Protein AF-A0A2J0LK18-F1 (afdb_monomer)

Solvent-accessible surface area (backbone atoms only — not comparable to full-atom values): 4643 Å² total; per-residue (Å²): 136,90,78,85,87,85,70,88,67,62,66,87,75,51,66,89,55,65,69,70,40,54,52,51,50,51,35,47,33,68,66,76,48,49,88,93,55,82,85,57,67,66,60,52,63,72,42,49,93,76,57,79,55,54,68,67,58,44,52,53,50,47,48,72,75,64,57,74,86,124

Structure (mmCIF, N/CA/C/O backbone):
data_AF-A0A2J0LK18-F1
#
_entry.id   AF-A0A2J0LK18-F1
#
loop_
_atom_site.group_PDB
_atom_site.id
_atom_site.type_symbol
_atom_site.label_atom_id
_atom_site.label_alt_id
_atom_site.label_comp_id
_atom_site.label_asym_id
_atom_site.label_entity_id
_atom_site.label_seq_id
_atom_site.pdbx_PDB_ins_code
_atom_site.Cartn_x
_atom_site.Cartn_y
_atom_site.Cartn_z
_atom_site.occupancy
_atom_site.B_iso_or_equiv
_atom_site.auth_seq_id
_atom_site.auth_comp_id
_atom_site.auth_asym_id
_atom_site.auth_atom_id
_atom_site.pdbx_PDB_model_num
ATOM 1 N N . LYS A 1 1 ? 13.800 -11.309 -19.310 1.00 36.31 1 LYS A N 1
ATOM 2 C CA . LYS A 1 1 ? 14.347 -10.507 -18.186 1.00 36.31 1 LYS A CA 1
ATOM 3 C C . LYS A 1 1 ? 13.949 -9.056 -18.440 1.00 36.31 1 LYS A C 1
ATOM 5 O O . LYS A 1 1 ? 14.655 -8.370 -19.163 1.00 36.31 1 LYS A O 1
ATOM 10 N N . PHE A 1 2 ? 12.770 -8.630 -17.986 1.00 36.75 2 PHE A N 1
ATOM 11 C CA . PHE A 1 2 ? 12.305 -7.259 -18.213 1.00 36.75 2 PHE A CA 1
ATOM 12 C C . PHE A 1 2 ? 12.854 -6.373 -17.097 1.00 36.75 2 PHE A C 1
ATOM 14 O O . PHE A 1 2 ? 12.490 -6.532 -15.937 1.00 36.75 2 PHE A O 1
ATOM 21 N N . VAL A 1 3 ? 13.789 -5.493 -17.444 1.00 41.12 3 VAL A N 1
ATOM 22 C CA . VAL A 1 3 ? 14.216 -4.392 -16.579 1.00 41.12 3 VAL A CA 1
ATOM 23 C C . VAL A 1 3 ? 13.366 -3.196 -17.001 1.00 41.12 3 VAL A C 1
ATOM 25 O O . VAL A 1 3 ? 13.366 -2.831 -18.172 1.00 41.12 3 VAL A O 1
ATOM 28 N N . MET A 1 4 ? 12.566 -2.647 -16.088 1.00 49.59 4 MET A N 1
ATOM 29 C CA . MET A 1 4 ? 11.746 -1.460 -16.352 1.00 49.59 4 MET A CA 1
ATOM 30 C C . MET A 1 4 ? 12.621 -0.211 -16.179 1.00 49.59 4 MET A C 1
ATOM 32 O O . MET A 1 4 ? 13.179 0.002 -15.106 1.00 49.59 4 MET A O 1
ATOM 36 N N . TYR A 1 5 ? 12.764 0.590 -17.237 1.00 43.34 5 TYR A N 1
ATOM 37 C CA . TYR A 1 5 ? 13.825 1.600 -17.372 1.00 43.34 5 TYR A CA 1
ATOM 38 C C . TYR A 1 5 ? 13.469 3.040 -16.946 1.00 43.34 5 TYR A C 1
ATOM 40 O O . TYR A 1 5 ? 14.294 3.920 -17.158 1.00 43.34 5 TYR A O 1
ATOM 48 N N . ASN A 1 6 ? 12.306 3.332 -16.340 1.00 39.59 6 ASN A N 1
ATOM 49 C CA . ASN A 1 6 ? 11.846 4.735 -16.276 1.00 39.59 6 ASN A CA 1
ATOM 50 C C . ASN A 1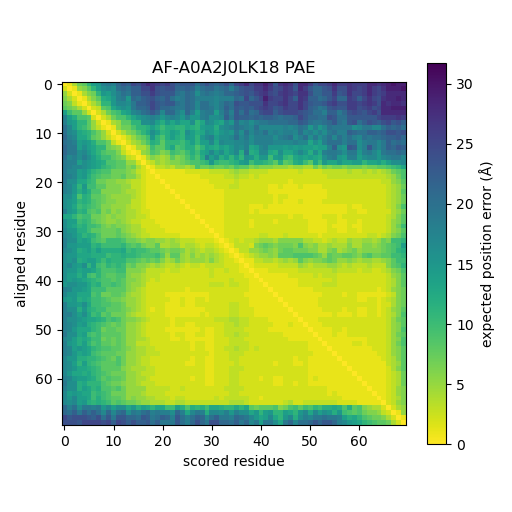 6 ? 11.874 5.475 -14.924 1.00 39.59 6 ASN A C 1
ATOM 52 O O . ASN A 1 6 ? 11.498 6.639 -14.889 1.00 39.59 6 ASN A O 1
ATOM 56 N N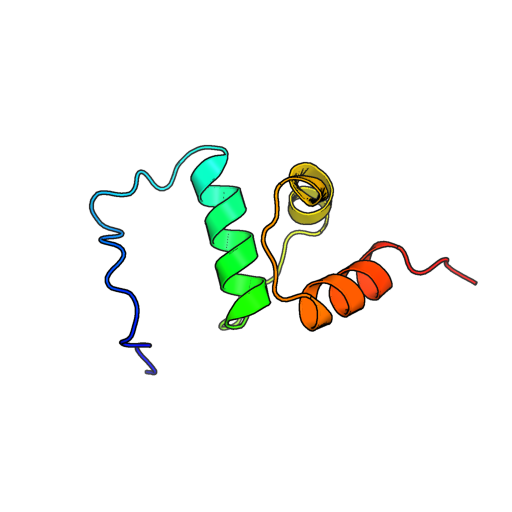 . TRP A 1 7 ? 12.364 4.893 -13.827 1.00 51.91 7 TRP A N 1
ATOM 57 C CA . TRP A 1 7 ? 12.636 5.670 -12.606 1.00 51.91 7 TRP A CA 1
ATOM 58 C C . TRP A 1 7 ? 13.934 5.201 -11.968 1.00 51.91 7 TRP A C 1
ATOM 60 O O . TRP A 1 7 ? 13.964 4.200 -11.255 1.00 51.91 7 TRP A O 1
ATOM 70 N N . ASN A 1 8 ? 15.011 5.948 -12.207 1.00 47.22 8 ASN A N 1
ATOM 71 C CA . ASN A 1 8 ? 16.273 5.804 -11.492 1.00 47.22 8 ASN A CA 1
ATOM 72 C C . ASN A 1 8 ? 16.104 6.327 -10.051 1.00 47.22 8 ASN A C 1
ATOM 74 O O . ASN A 1 8 ? 16.726 7.305 -9.649 1.00 47.22 8 ASN A O 1
ATOM 78 N N . VAL A 1 9 ? 15.201 5.723 -9.268 1.00 53.59 9 VAL A N 1
ATOM 79 C CA . VAL A 1 9 ? 15.326 5.786 -7.813 1.00 53.59 9 VAL A CA 1
ATOM 80 C C . VAL A 1 9 ? 16.593 5.010 -7.527 1.00 53.59 9 VAL A C 1
ATOM 82 O O . VAL A 1 9 ? 16.649 3.811 -7.795 1.00 53.59 9 VAL A O 1
ATOM 85 N N . ASP A 1 10 ? 17.624 5.697 -7.048 1.00 55.47 10 ASP A N 1
ATOM 86 C CA . ASP A 1 10 ? 18.889 5.066 -6.713 1.00 55.47 10 ASP A CA 1
ATOM 87 C C . ASP A 1 10 ? 18.682 4.176 -5.477 1.00 55.47 10 ASP A C 1
ATOM 89 O O . ASP A 1 10 ? 18.914 4.552 -4.328 1.00 55.47 10 ASP A O 1
ATOM 93 N N . VAL A 1 11 ? 18.164 2.966 -5.710 1.00 55.53 11 VAL A N 1
ATOM 94 C CA . VAL A 1 11 ? 17.819 1.980 -4.676 1.00 55.53 11 VAL A CA 1
ATOM 95 C C . VAL A 1 11 ? 19.061 1.575 -3.865 1.00 55.53 11 VAL A C 1
ATOM 97 O O . VAL A 1 11 ? 18.937 0.915 -2.835 1.00 55.53 11 VAL A O 1
ATOM 100 N N . LYS A 1 12 ? 20.267 1.962 -4.310 1.00 56.25 12 LYS A N 1
ATOM 101 C CA . LYS A 1 12 ? 21.520 1.779 -3.571 1.00 56.25 12 LYS A CA 1
ATOM 102 C C . LYS A 1 12 ? 21.640 2.725 -2.372 1.00 56.25 12 LYS A C 1
ATOM 104 O O . LYS A 1 12 ? 22.233 2.329 -1.375 1.00 56.25 12 LYS A O 1
ATOM 109 N N . THR A 1 13 ? 21.068 3.930 -2.438 1.00 56.22 13 THR A N 1
ATOM 110 C CA . THR A 1 13 ? 21.084 4.911 -1.332 1.00 56.22 13 THR A CA 1
ATOM 111 C C . THR A 1 13 ? 19.802 4.886 -0.501 1.00 56.22 13 THR A C 1
ATOM 113 O O . THR A 1 13 ? 19.807 5.281 0.668 1.00 56.22 13 THR A O 1
ATOM 116 N N . PHE A 1 14 ? 18.707 4.360 -1.058 1.00 62.97 14 PHE A N 1
ATOM 117 C CA . PHE A 1 14 ? 17.460 4.185 -0.325 1.00 62.97 14 PHE A CA 1
ATOM 118 C C . PHE A 1 14 ? 17.600 3.055 0.705 1.00 62.97 14 PHE A C 1
ATOM 120 O O . PHE A 1 14 ? 17.597 1.871 0.359 1.00 62.97 14 PHE A O 1
ATOM 127 N N . LYS A 1 15 ? 17.715 3.405 1.993 1.00 63.16 15 LYS A N 1
ATOM 128 C CA . LYS A 1 15 ? 17.703 2.422 3.086 1.00 63.16 15 LYS A CA 1
ATOM 129 C C . LYS A 1 15 ? 16.424 1.586 2.967 1.00 63.16 15 LYS A C 1
ATOM 131 O O . LYS A 1 15 ? 15.327 2.089 3.195 1.00 63.16 15 LYS A O 1
ATOM 136 N N . LYS A 1 16 ? 16.565 0.304 2.607 1.00 67.56 16 LYS A N 1
ATOM 137 C CA . LYS A 1 16 ? 15.468 -0.673 2.447 1.00 67.56 16 LYS A CA 1
ATOM 138 C C . LYS A 1 16 ? 14.864 -1.101 3.788 1.00 67.56 16 LYS A C 1
ATOM 140 O O . LYS A 1 16 ? 14.600 -2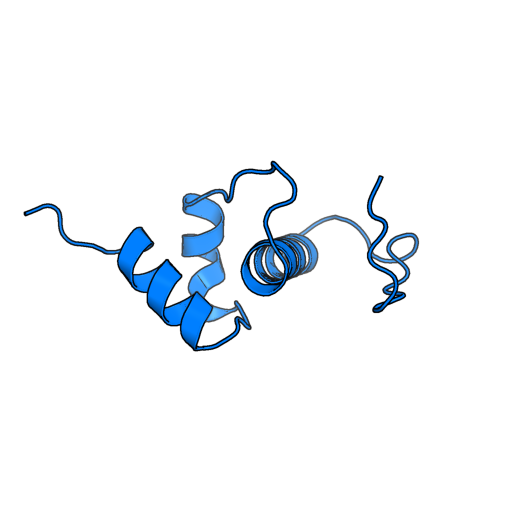.277 4.025 1.00 67.56 16 LYS A O 1
ATOM 145 N N . THR A 1 17 ? 14.723 -0.165 4.711 1.00 72.94 17 THR A N 1
ATOM 146 C CA . THR A 1 17 ? 14.338 -0.433 6.085 1.00 72.94 17 THR A CA 1
ATOM 147 C C . THR A 1 17 ? 13.322 0.597 6.549 1.00 72.94 17 THR A C 1
ATOM 149 O O . THR A 1 17 ? 13.318 1.758 6.141 1.00 72.94 17 THR A O 1
ATOM 152 N N . GLY A 1 18 ? 12.422 0.142 7.413 1.00 85.94 18 GLY A N 1
ATOM 153 C CA . GLY A 1 18 ? 11.427 0.997 8.038 1.00 85.94 18 GLY A CA 1
ATOM 154 C C . GLY A 1 18 ? 10.193 1.282 7.183 1.00 85.94 18 GLY A C 1
ATOM 155 O O . GLY A 1 18 ? 9.964 0.731 6.106 1.00 85.94 18 GLY A O 1
ATOM 156 N N . LYS A 1 19 ? 9.353 2.147 7.743 1.00 90.38 19 LYS A N 1
ATOM 157 C CA . LYS A 1 19 ? 8.013 2.466 7.251 1.00 90.38 19 LYS A CA 1
ATOM 158 C C . LYS A 1 19 ? 7.984 3.057 5.826 1.00 90.38 19 LYS A C 1
ATOM 160 O O . LYS A 1 19 ? 7.188 2.553 5.035 1.00 90.38 19 LYS A O 1
ATOM 165 N N . PRO A 1 20 ? 8.832 4.041 5.454 1.00 89.12 20 PRO A N 1
ATOM 166 C CA . PRO A 1 20 ? 8.795 4.631 4.112 1.00 89.12 20 PRO A CA 1
ATOM 167 C C . PRO A 1 20 ? 9.089 3.617 3.003 1.00 89.12 20 PRO A C 1
ATOM 169 O O . PRO A 1 20 ? 8.437 3.638 1.966 1.00 89.12 20 PRO A O 1
ATOM 172 N N . TYR A 1 21 ? 10.014 2.679 3.244 1.00 88.62 21 TYR A N 1
ATOM 173 C CA . TYR A 1 21 ? 10.309 1.610 2.289 1.00 88.62 21 TYR A CA 1
ATOM 174 C C . TYR A 1 21 ? 9.120 0.677 2.075 1.00 88.62 21 TYR A C 1
ATOM 176 O O . TYR A 1 21 ? 8.831 0.305 0.941 1.00 88.62 21 TYR A O 1
ATOM 184 N N . ILE A 1 22 ? 8.416 0.312 3.150 1.00 91.56 22 ILE A N 1
ATOM 185 C CA . ILE A 1 22 ? 7.247 -0.569 3.055 1.00 91.56 22 ILE A CA 1
ATOM 186 C C . ILE A 1 22 ? 6.131 0.107 2.252 1.00 91.56 22 ILE A C 1
ATOM 188 O O . ILE A 1 22 ? 5.561 -0.527 1.367 1.00 91.56 22 ILE A O 1
ATOM 192 N N . ILE A 1 23 ? 5.849 1.385 2.527 1.00 93.44 23 ILE A N 1
ATOM 193 C CA . ILE A 1 23 ? 4.855 2.178 1.785 1.00 93.44 23 ILE A CA 1
ATOM 194 C C . ILE A 1 23 ? 5.233 2.234 0.305 1.00 93.44 23 ILE A C 1
ATOM 196 O O . ILE A 1 23 ? 4.451 1.795 -0.536 1.00 93.44 23 ILE A O 1
ATOM 200 N N . TRP A 1 24 ? 6.466 2.651 0.001 1.00 91.94 24 TRP A N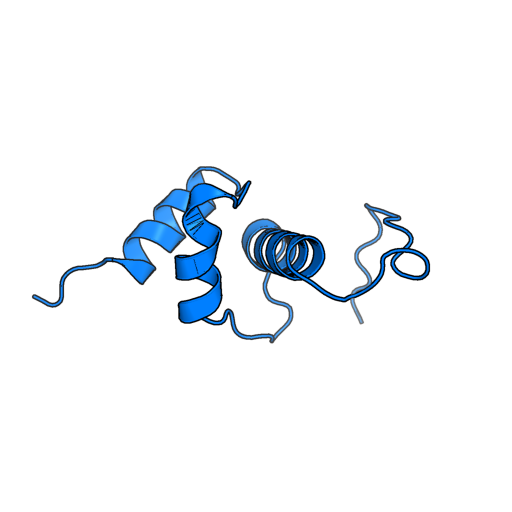 1
ATOM 201 C CA . TRP A 1 24 ? 6.959 2.733 -1.371 1.00 91.94 24 TRP A CA 1
ATOM 202 C C . TRP A 1 24 ? 6.875 1.386 -2.098 1.00 91.94 24 TRP A C 1
ATOM 204 O O . TRP A 1 24 ? 6.400 1.328 -3.228 1.00 91.94 24 TRP A O 1
ATOM 214 N N . ARG A 1 25 ? 7.266 0.271 -1.460 1.00 90.94 25 ARG A N 1
ATOM 215 C CA . ARG A 1 25 ? 7.155 -1.068 -2.066 1.00 90.94 25 ARG A CA 1
ATOM 216 C C . ARG A 1 25 ? 5.711 -1.430 -2.390 1.00 90.94 25 ARG A C 1
ATOM 218 O O . ARG A 1 25 ? 5.464 -1.921 -3.486 1.00 90.94 25 ARG A O 1
ATOM 225 N N . ILE A 1 26 ? 4.768 -1.177 -1.479 1.00 94.75 26 ILE A N 1
ATOM 226 C CA . ILE A 1 26 ? 3.342 -1.434 -1.730 1.00 94.75 26 ILE A CA 1
ATOM 227 C C . ILE A 1 26 ? 2.856 -0.594 -2.915 1.00 94.75 26 ILE A C 1
ATOM 229 O O . ILE A 1 26 ? 2.184 -1.124 -3.796 1.00 94.75 26 ILE A O 1
ATOM 233 N N . GLU A 1 27 ? 3.219 0.686 -2.974 1.00 95.00 27 GLU A N 1
ATOM 234 C CA . GLU A 1 27 ? 2.848 1.571 -4.082 1.00 95.00 27 GLU A CA 1
ATOM 235 C C . GLU A 1 27 ? 3.423 1.094 -5.412 1.00 95.00 27 GLU A C 1
ATOM 237 O O . GLU A 1 27 ? 2.691 1.034 -6.396 1.00 95.00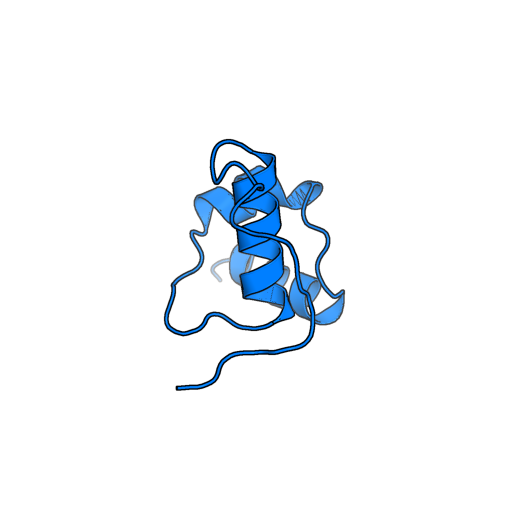 27 GLU A O 1
ATOM 242 N N . GLN A 1 28 ? 4.695 0.683 -5.443 1.00 92.44 28 GLN A N 1
ATOM 243 C CA . GLN A 1 28 ? 5.309 0.143 -6.654 1.00 92.44 28 GLN A CA 1
ATOM 244 C C . GLN A 1 28 ? 4.589 -1.119 -7.133 1.00 92.44 28 GLN A C 1
ATOM 246 O O . GLN A 1 28 ? 4.223 -1.226 -8.301 1.00 92.44 28 GLN A O 1
ATOM 251 N N . MET A 1 29 ? 4.332 -2.046 -6.211 1.00 93.50 29 MET A N 1
ATOM 252 C CA . MET A 1 29 ? 3.665 -3.315 -6.492 1.00 93.50 29 MET A CA 1
ATOM 253 C C . MET A 1 29 ? 2.240 -3.124 -7.018 1.00 93.50 29 MET A C 1
ATOM 255 O O . MET A 1 29 ? 1.828 -3.783 -7.971 1.00 93.50 29 MET A O 1
ATOM 259 N N . VAL A 1 30 ? 1.472 -2.217 -6.410 1.00 94.38 30 VAL A N 1
ATOM 260 C CA . VAL A 1 30 ? 0.090 -1.957 -6.825 1.00 94.38 30 VAL A CA 1
ATOM 261 C C . VAL A 1 30 ? 0.051 -1.158 -8.125 1.00 94.38 30 VAL A C 1
ATOM 263 O O . VAL A 1 30 ? -0.703 -1.512 -9.027 1.00 94.38 30 VAL A O 1
ATOM 266 N N . ASN A 1 31 ? 0.851 -0.097 -8.251 1.00 93.31 31 ASN A N 1
ATOM 267 C CA . ASN A 1 31 ? 0.778 0.807 -9.397 1.00 93.31 31 ASN A CA 1
ATOM 268 C C . ASN A 1 31 ? 1.457 0.242 -10.648 1.00 93.31 31 ASN A C 1
ATOM 270 O O . ASN A 1 31 ? 1.009 0.550 -11.748 1.00 93.31 31 ASN A O 1
ATOM 274 N N . PHE A 1 32 ? 2.491 -0.584 -10.522 1.00 90.00 32 PHE A N 1
ATOM 275 C CA . PHE A 1 32 ? 3.279 -1.030 -11.679 1.00 90.00 32 PHE A CA 1
ATOM 276 C C . PHE A 1 32 ? 3.285 -2.543 -11.884 1.00 90.00 32 PHE A C 1
ATOM 278 O O . PHE A 1 32 ? 3.720 -3.009 -12.932 1.00 90.00 32 PHE A O 1
ATOM 285 N N . GLY A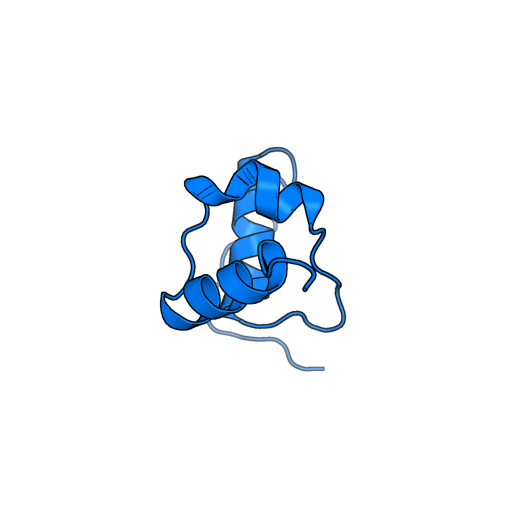 1 33 ? 2.731 -3.300 -10.939 1.00 88.88 33 GLY A N 1
ATOM 286 C CA . GLY A 1 33 ? 2.597 -4.744 -11.042 1.00 88.88 33 GLY A CA 1
ATOM 287 C C . GLY A 1 33 ? 3.443 -5.492 -10.022 1.00 88.88 33 GLY A C 1
ATOM 288 O O . GLY A 1 33 ? 4.389 -4.975 -9.429 1.00 88.88 33 GLY A O 1
ATOM 289 N N . LEU A 1 34 ? 3.054 -6.745 -9.808 1.00 85.62 34 LEU A N 1
ATOM 290 C CA . LEU A 1 34 ? 3.540 -7.555 -8.698 1.00 85.62 34 LEU A CA 1
ATOM 291 C C . LEU A 1 34 ? 4.832 -8.319 -8.991 1.00 85.62 34 LEU A C 1
ATOM 293 O O . LEU A 1 34 ? 5.479 -8.736 -8.040 1.00 85.62 34 LEU A O 1
ATOM 297 N N . ASN A 1 35 ? 5.216 -8.489 -10.261 1.00 80.75 35 ASN A N 1
ATOM 298 C CA . ASN A 1 35 ? 6.424 -9.221 -10.673 1.00 80.75 35 ASN A CA 1
ATOM 299 C C . ASN A 1 35 ? 6.608 -10.549 -9.904 1.00 80.75 35 ASN A C 1
ATOM 301 O O . ASN A 1 35 ? 7.665 -10.794 -9.331 1.00 80.75 35 ASN A O 1
ATOM 305 N N . ASP A 1 36 ? 5.543 -11.357 -9.846 1.00 84.75 36 ASP A N 1
ATOM 306 C CA . ASP A 1 36 ? 5.458 -12.651 -9.142 1.00 84.75 36 ASP A CA 1
ATOM 307 C C . ASP A 1 36 ? 5.517 -12.610 -7.599 1.00 84.75 36 ASP A C 1
ATOM 309 O O . ASP A 1 36 ? 5.433 -13.647 -6.937 1.00 84.75 36 ASP A O 1
ATOM 313 N N . GLU A 1 37 ? 5.570 -11.425 -6.986 1.00 87.50 37 GLU A N 1
ATOM 314 C CA . GLU A 1 37 ? 5.473 -11.254 -5.534 1.00 87.50 37 GLU A CA 1
ATOM 315 C C . GLU A 1 37 ? 4.008 -11.159 -5.054 1.00 87.50 37 GLU A C 1
ATOM 317 O O . GLU A 1 37 ? 3.094 -10.748 -5.770 1.00 87.50 37 GLU A O 1
ATOM 322 N N . ARG A 1 38 ? 3.754 -11.513 -3.788 1.00 90.88 38 ARG A N 1
ATOM 323 C CA . ARG A 1 38 ? 2.424 -11.375 -3.166 1.00 90.88 38 ARG A CA 1
ATOM 324 C C . ARG A 1 38 ? 2.365 -10.140 -2.270 1.00 90.88 38 ARG A C 1
ATOM 326 O O . ARG A 1 38 ? 3.253 -9.917 -1.454 1.00 90.88 38 ARG A O 1
ATOM 333 N N . LEU A 1 39 ? 1.269 -9.384 -2.360 1.00 92.50 39 LEU A N 1
ATOM 334 C CA . LEU A 1 39 ? 0.955 -8.302 -1.421 1.00 92.50 39 LEU A CA 1
ATOM 335 C C . LEU A 1 39 ? 0.552 -8.869 -0.053 1.00 92.50 39 LEU A C 1
ATOM 337 O O . LEU A 1 39 ? -0.406 -9.638 0.056 1.00 92.50 39 LEU A O 1
ATOM 341 N N . ASP A 1 40 ? 1.223 -8.426 1.010 1.00 93.94 40 ASP A N 1
ATOM 342 C CA . ASP A 1 40 ? 0.796 -8.723 2.377 1.00 93.94 40 ASP A CA 1
ATOM 343 C C . ASP A 1 40 ? -0.428 -7.874 2.751 1.00 93.94 40 ASP A C 1
ATOM 345 O O . ASP A 1 40 ? -0.350 -6.670 3.014 1.00 93.94 40 ASP A O 1
ATOM 349 N N . LYS A 1 41 ? -1.582 -8.540 2.843 1.00 94.62 41 LYS A N 1
ATOM 350 C CA . LYS A 1 41 ? -2.862 -7.936 3.225 1.00 94.62 41 LYS A CA 1
ATOM 351 C C . LYS A 1 41 ? -2.803 -7.153 4.543 1.00 94.62 41 LYS A C 1
ATOM 353 O O . LYS A 1 41 ? -3.473 -6.126 4.654 1.00 94.62 41 LYS A O 1
ATOM 358 N N . LYS A 1 42 ? -2.059 -7.621 5.553 1.00 95.12 42 LYS A N 1
ATOM 359 C CA . LYS A 1 42 ? -1.961 -6.946 6.858 1.00 95.12 42 LYS A CA 1
ATOM 360 C C . LYS A 1 42 ? -1.192 -5.634 6.726 1.00 95.12 42 LYS A C 1
ATOM 362 O O . LYS A 1 42 ? -1.654 -4.622 7.250 1.00 95.12 42 LYS A O 1
ATOM 367 N N . LEU A 1 43 ? -0.076 -5.631 5.994 1.00 95.00 43 LEU A N 1
ATOM 368 C CA . LEU A 1 43 ? 0.715 -4.419 5.750 1.00 95.00 43 LEU A CA 1
ATOM 369 C C . LEU A 1 43 ? -0.059 -3.389 4.927 1.00 95.00 43 LEU A C 1
ATOM 371 O O . LEU A 1 43 ? -0.097 -2.218 5.299 1.00 95.00 43 LEU A O 1
ATOM 375 N N . VAL A 1 44 ? -0.746 -3.832 3.873 1.00 96.25 44 VAL A N 1
ATOM 376 C CA . VAL A 1 44 ? -1.576 -2.947 3.044 1.00 96.25 44 VAL A CA 1
ATOM 377 C C . VAL A 1 44 ? -2.676 -2.289 3.877 1.00 96.25 44 VAL A C 1
ATOM 379 O O . VAL A 1 44 ? -2.883 -1.083 3.780 1.00 96.25 44 VAL A O 1
ATOM 382 N N . LYS A 1 45 ? -3.356 -3.047 4.749 1.00 96.38 45 LYS A N 1
ATOM 383 C CA . LYS A 1 45 ? -4.362 -2.478 5.660 1.00 96.38 45 LYS A CA 1
ATOM 384 C C . LYS A 1 45 ? -3.749 -1.527 6.685 1.00 96.38 45 LYS A C 1
ATOM 386 O O . LYS A 1 45 ? -4.333 -0.478 6.943 1.00 96.38 45 LYS A O 1
ATOM 391 N N . LYS A 1 46 ? -2.586 -1.875 7.246 1.00 96.88 46 LYS A N 1
ATOM 392 C CA . LYS A 1 46 ? -1.871 -1.056 8.237 1.00 96.88 46 LYS A CA 1
ATOM 393 C C . LYS A 1 46 ? -1.529 0.328 7.687 1.00 96.88 46 LYS A C 1
ATOM 395 O O . LYS A 1 46 ? -1.739 1.313 8.383 1.00 96.88 46 LYS A O 1
ATOM 400 N N . PHE A 1 47 ? -1.041 0.395 6.451 1.00 96.75 47 PHE A N 1
ATOM 401 C CA . PHE A 1 47 ? -0.602 1.645 5.828 1.00 96.75 47 PHE A CA 1
ATOM 402 C C . PHE A 1 47 ? -1.636 2.274 4.890 1.00 96.75 47 PHE A C 1
ATOM 404 O O . PHE A 1 47 ? -1.339 3.274 4.255 1.00 96.75 47 PHE A O 1
ATOM 411 N N . TRP A 1 48 ? -2.865 1.751 4.821 1.00 97.25 48 TRP A N 1
ATOM 412 C CA . TRP A 1 48 ? -3.872 2.137 3.821 1.00 97.25 48 TRP A CA 1
ATOM 413 C C . TRP A 1 48 ? -4.095 3.650 3.664 1.00 97.25 48 TRP A C 1
ATOM 415 O O . TRP A 1 48 ? -4.267 4.142 2.549 1.00 97.25 48 TRP A O 1
ATOM 425 N N . LYS A 1 49 ? -4.095 4.390 4.781 1.00 96.69 49 LYS A N 1
ATOM 426 C CA . LYS A 1 49 ? -4.289 5.850 4.795 1.00 96.69 49 LYS A CA 1
ATOM 427 C C . LYS A 1 49 ? -3.115 6.625 4.191 1.00 96.69 49 LYS A C 1
ATOM 429 O O . LYS A 1 49 ? -3.304 7.759 3.779 1.00 96.69 49 LYS A O 1
ATOM 434 N N . GLU A 1 50 ? -1.940 6.013 4.145 1.00 96.62 50 GLU A N 1
ATOM 435 C CA . GLU A 1 50 ? -0.679 6.616 3.708 1.00 96.62 50 GLU A CA 1
ATOM 436 C C . GLU A 1 50 ? -0.305 6.216 2.276 1.00 96.62 50 GLU A C 1
ATOM 438 O O . GLU A 1 50 ? 0.647 6.754 1.732 1.00 96.62 50 GLU A O 1
ATOM 443 N N . LEU A 1 51 ? -1.038 5.278 1.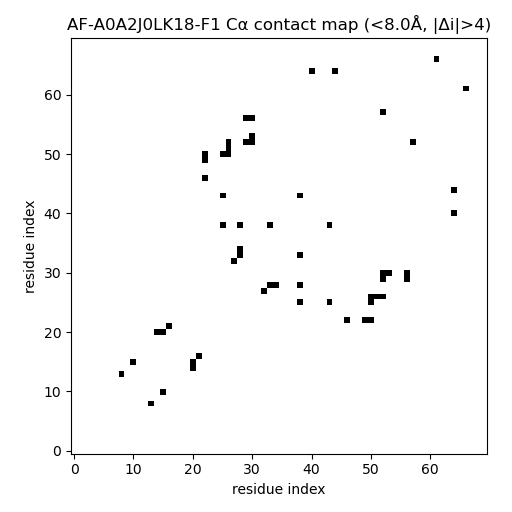659 1.00 96.00 51 LEU A N 1
ATOM 444 C CA . LEU A 1 51 ? -0.743 4.794 0.310 1.00 96.00 51 LEU A CA 1
ATOM 445 C C . LEU A 1 51 ? -1.249 5.760 -0.772 1.00 96.00 51 LEU A C 1
ATOM 447 O O . LEU A 1 51 ? -2.459 6.026 -0.884 1.00 96.00 51 LEU A O 1
ATOM 451 N N . HIS A 1 52 ? -0.325 6.199 -1.622 1.00 96.00 52 HIS A N 1
ATOM 452 C CA . HIS A 1 52 ? -0.556 7.005 -2.814 1.00 96.00 52 HIS A CA 1
ATOM 453 C C . HIS A 1 52 ? -0.637 6.075 -4.031 1.00 96.00 52 HIS A C 1
ATOM 455 O O . HIS A 1 52 ? 0.339 5.765 -4.714 1.00 96.00 52 HIS A O 1
ATOM 461 N N . LEU A 1 53 ? -1.845 5.569 -4.264 1.00 95.81 53 LEU A N 1
ATOM 462 C CA . LEU A 1 53 ? -2.145 4.616 -5.329 1.00 95.81 53 LEU A CA 1
ATOM 463 C C . LEU A 1 53 ? -2.919 5.310 -6.440 1.00 95.81 53 LEU A C 1
ATOM 465 O O . LEU A 1 53 ? -3.711 6.214 -6.164 1.00 95.81 53 LEU A O 1
ATOM 469 N N . ASP A 1 54 ? -2.737 4.818 -7.659 1.00 95.94 54 ASP A N 1
ATOM 470 C CA . ASP A 1 54 ? -3.618 5.140 -8.774 1.00 95.94 54 ASP A CA 1
ATOM 471 C C . ASP A 1 54 ? -5.097 4.932 -8.362 1.00 95.94 54 ASP A C 1
ATOM 473 O O . ASP A 1 54 ? -5.403 3.907 -7.734 1.00 95.94 54 ASP A O 1
ATOM 477 N N . PRO A 1 55 ? -6.010 5.883 -8.644 1.00 96.31 55 PRO A N 1
ATOM 478 C CA . PRO A 1 55 ? -7.377 5.849 -8.124 1.00 96.31 55 PRO A CA 1
ATOM 479 C C . PRO A 1 55 ? -8.141 4.564 -8.457 1.00 96.31 55 PRO A C 1
ATOM 481 O O . PRO A 1 55 ? -8.795 3.994 -7.576 1.00 96.31 55 PRO A O 1
ATOM 484 N N . ASP A 1 56 ? -8.017 4.065 -9.686 1.00 96.31 56 ASP A N 1
ATOM 485 C CA . ASP A 1 56 ? -8.737 2.873 -10.137 1.00 96.31 56 ASP A CA 1
ATOM 486 C C . ASP A 1 56 ? -8.206 1.626 -9.432 1.00 96.31 56 ASP A C 1
ATOM 488 O O . ASP A 1 56 ? -8.971 0.823 -8.883 1.00 96.31 56 ASP A O 1
ATOM 492 N N . LYS A 1 57 ? -6.878 1.516 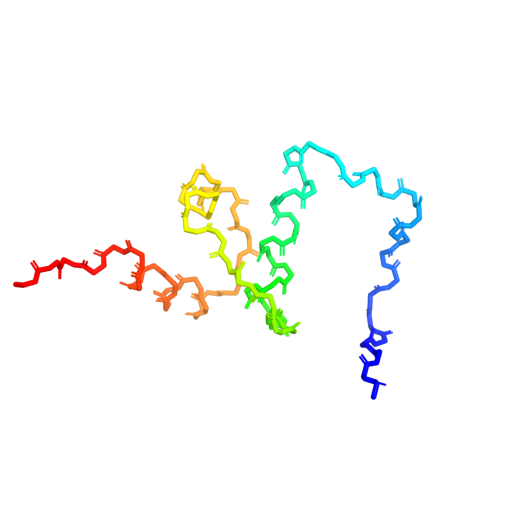-9.324 1.00 95.56 57 LYS A N 1
ATOM 493 C CA . LYS A 1 57 ? -6.222 0.428 -8.583 1.00 95.56 57 LYS A CA 1
ATOM 494 C C . LYS A 1 57 ? -6.547 0.487 -7.096 1.00 95.56 57 LYS A C 1
ATOM 496 O O . LYS A 1 57 ? -6.787 -0.554 -6.482 1.00 95.56 57 LYS A O 1
ATOM 501 N N . LYS A 1 58 ? -6.622 1.686 -6.509 1.00 95.81 58 LYS A N 1
ATOM 502 C CA . LYS A 1 58 ? -7.012 1.891 -5.106 1.00 95.81 58 LYS A CA 1
ATOM 503 C C . LYS A 1 58 ? -8.440 1.421 -4.858 1.00 95.81 58 LYS A C 1
ATOM 505 O O . LYS A 1 58 ? -8.683 0.719 -3.877 1.00 95.81 58 LYS A O 1
ATOM 510 N N . ASN A 1 59 ? -9.371 1.765 -5.743 1.00 95.75 59 ASN A N 1
ATOM 511 C CA . ASN A 1 59 ? -10.772 1.357 -5.643 1.00 95.75 59 ASN A CA 1
ATOM 512 C C . ASN A 1 59 ? -10.936 -0.158 -5.791 1.00 95.75 59 ASN A C 1
ATOM 514 O O . ASN A 1 59 ? -11.603 -0.792 -4.967 1.00 95.75 59 ASN A O 1
ATOM 518 N N . PHE A 1 60 ? -10.262 -0.755 -6.773 1.00 94.88 60 PHE A N 1
ATOM 519 C CA . PHE A 1 60 ? -10.252 -2.201 -6.957 1.00 94.88 60 PHE A CA 1
ATOM 520 C C . PHE A 1 60 ? -9.663 -2.926 -5.737 1.00 94.88 60 PHE A C 1
ATOM 522 O O . PHE A 1 60 ? -10.291 -3.821 -5.168 1.00 94.88 60 PHE A O 1
ATOM 529 N N . LEU A 1 61 ? -8.498 -2.488 -5.255 1.00 95.25 61 LEU A N 1
ATOM 530 C CA . LEU A 1 61 ? -7.851 -3.072 -4.082 1.00 95.25 61 LEU A CA 1
ATOM 531 C C . LEU A 1 61 ? -8.706 -2.904 -2.815 1.00 95.25 61 LEU A C 1
ATOM 533 O O . LEU A 1 61 ? -8.811 -3.833 -2.013 1.00 95.25 61 LEU A O 1
ATOM 537 N N . LYS A 1 62 ? -9.388 -1.762 -2.655 1.00 95.94 62 LYS A N 1
ATOM 538 C CA . LYS A 1 62 ? -10.350 -1.530 -1.567 1.00 95.94 62 LYS A CA 1
ATOM 539 C C . LYS A 1 62 ? -11.480 -2.556 -1.602 1.00 95.94 62 LYS A C 1
ATOM 541 O O . LYS A 1 62 ? -11.803 -3.143 -0.567 1.00 95.94 62 LYS A O 1
ATOM 546 N N . MET A 1 63 ? -12.052 -2.802 -2.780 1.00 94.88 63 MET A N 1
ATOM 547 C CA . MET A 1 63 ? -13.087 -3.818 -2.952 1.00 94.88 63 MET A CA 1
ATOM 548 C C . MET A 1 63 ? -12.577 -5.196 -2.513 1.00 94.88 63 MET A C 1
ATOM 550 O O . MET A 1 63 ? -13.251 -5.862 -1.734 1.00 94.88 63 MET A O 1
ATOM 554 N N . LEU A 1 64 ? -11.373 -5.606 -2.924 1.00 93.56 64 LEU A N 1
ATOM 555 C CA . LEU A 1 64 ? -10.795 -6.903 -2.540 1.00 93.56 64 LEU A CA 1
ATOM 556 C C . LEU A 1 64 ? -10.523 -7.032 -1.030 1.00 93.56 64 LEU A C 1
AT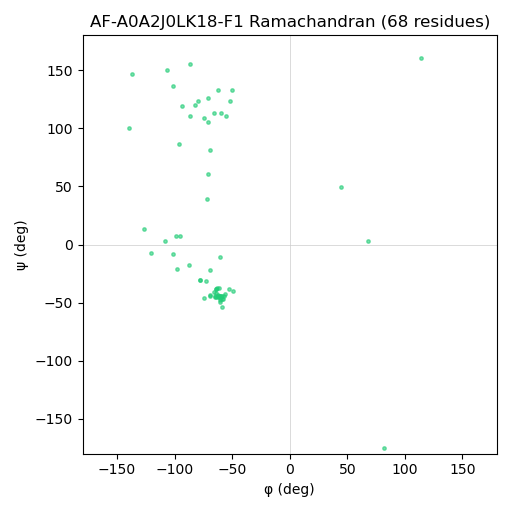OM 558 O O . LEU A 1 64 ? -10.698 -8.099 -0.437 1.00 93.56 64 LEU A O 1
ATOM 562 N N . LEU A 1 65 ? -10.075 -5.955 -0.384 1.00 94.06 65 LEU A N 1
ATOM 563 C CA . LEU A 1 65 ? -9.653 -5.972 1.019 1.00 94.06 65 LEU A CA 1
ATOM 564 C C . LEU A 1 65 ? -10.813 -5.958 2.022 1.00 94.06 65 LEU A C 1
ATOM 566 O O . LEU A 1 65 ? -10.654 -6.493 3.134 1.00 94.06 65 LEU A O 1
ATOM 570 N N . TRP A 1 66 ? -11.933 -5.336 1.644 1.00 93.06 66 TRP A N 1
ATOM 571 C CA . TRP A 1 66 ? -13.097 -5.091 2.503 1.00 93.06 66 TRP A CA 1
ATOM 572 C C . TRP A 1 66 ? -14.423 -5.599 1.928 1.00 93.06 66 TRP A C 1
ATOM 574 O O . TRP A 1 66 ? -15.473 -5.258 2.472 1.00 93.06 66 TRP A O 1
ATOM 584 N N . LYS A 1 67 ? -14.409 -6.441 0.883 1.00 84.25 67 LYS A N 1
ATOM 585 C CA . LYS A 1 67 ? -15.620 -7.154 0.455 1.00 84.25 67 LYS A CA 1
ATOM 586 C C . LYS A 1 67 ? -16.217 -7.865 1.670 1.00 84.25 67 LYS A C 1
ATOM 588 O O . LYS A 1 67 ? -15.523 -8.638 2.338 1.00 84.25 67 LYS A O 1
ATOM 593 N N . ARG A 1 68 ? -17.482 -7.576 1.986 1.00 60.38 68 ARG A N 1
ATOM 594 C CA . ARG A 1 68 ? -18.208 -8.328 3.012 1.00 60.38 68 ARG A CA 1
ATOM 595 C C . ARG A 1 68 ? -18.303 -9.774 2.530 1.00 60.38 68 ARG A C 1
ATOM 597 O O . ARG A 1 68 ? -18.626 -10.006 1.365 1.00 60.38 68 ARG A O 1
ATOM 604 N N . LYS A 1 69 ? -17.992 -10.730 3.410 1.00 60.25 69 LYS A N 1
ATOM 605 C CA . LYS A 1 69 ? -18.479 -12.099 3.227 1.00 60.25 69 LYS A CA 1
ATOM 606 C C . LYS A 1 69 ? -20.003 -11.981 3.232 1.00 60.25 69 LYS A C 1
ATOM 608 O O . LYS A 1 69 ? -20.548 -11.521 4.234 1.00 60.25 69 LYS A O 1
ATOM 613 N N . SER A 1 70 ? -20.624 -12.254 2.089 1.00 53.06 70 SER A N 1
ATOM 614 C CA . SER A 1 70 ? -22.036 -12.621 2.078 1.00 53.06 70 SER A CA 1
ATOM 615 C C . SER A 1 70 ? -22.192 -14.012 2.668 1.00 53.06 70 SER A C 1
ATOM 617 O O . SER A 1 70 ? -21.185 -14.762 2.662 1.00 53.06 70 SER A O 1
#

Foldseek 3Di:
DDDDDPDPPVVVPPPCDDDVNLLVVVQCCQAPHPPPHDDDLVSCVVCVVVHDHDPVSNVVVCCVNDVDDD

Mean predicted aligned error: 7.96 Å

pLDDT: mean 81.63, std 19.04, range [36.31, 97.25]

Sequence (70 aa):
KFVMYNWNVDVKTFKKTGKPYIIWRIEQMVNFGLNDERLDKKLVKKFWKELHLDPDKKNFLKMLLWKRKS

Radius of gyration: 13.5 Å; Cα contacts (8 Å, |Δi|>4): 29; chains: 1; bounding box: 44×20×26 Å

Secondary structure (DSSP, 8-state):
-----S----TTTS---SHHHHHHHHHHHHHH--TTPPP-HHHHHHHGGG----HHHHHHHHHHHH----